Protein AF-A0A6I2VX28-F1 (afdb_monomer_lite)

Foldseek 3Di:
DQWDQDPVDRVDIDGDPPDDPVNSLVRVVVVQVVCCVPPVDRAADPDQDAPDDPVSRVSRDDVVCPPVNNVVVRVVVCVVVPVDDD

pLDDT: mean 86.37, std 14.24, range [37.5, 98.56]

Structure (mmCIF, N/CA/C/O backbone):
data_AF-A0A6I2VX28-F1
#
_entry.id   AF-A0A6I2VX28-F1
#
loop_
_atom_site.group_PDB
_atom_site.id
_atom_site.type_symbol
_atom_site.label_atom_id
_atom_site.label_alt_id
_atom_site.label_comp_id
_atom_site.label_asym_id
_atom_site.label_entity_id
_atom_site.label_seq_id
_atom_site.pdbx_PDB_ins_code
_atom_site.Cartn_x
_atom_site.Cartn_y
_atom_site.Cartn_z
_atom_site.occupancy
_atom_site.B_iso_or_equiv
_atom_site.auth_seq_id
_atom_site.auth_comp_id
_atom_site.auth_asym_id
_atom_site.auth_atom_id
_atom_site.pdbx_PDB_model_num
ATOM 1 N N . GLY A 1 1 ? 5.723 -7.370 5.175 1.00 88.31 1 GLY A N 1
ATOM 2 C CA . GLY A 1 1 ? 6.551 -7.013 4.012 1.00 88.31 1 GLY A CA 1
ATOM 3 C C . GLY A 1 1 ? 7.527 -5.914 4.371 1.00 88.31 1 GLY A C 1
ATOM 4 O O . GLY A 1 1 ? 7.730 -5.674 5.558 1.00 88.31 1 GLY A O 1
ATOM 5 N N . GLY A 1 2 ? 8.107 -5.246 3.370 1.00 96.75 2 GLY A N 1
ATOM 6 C CA . GLY A 1 2 ? 9.002 -4.090 3.556 1.00 96.75 2 GLY A CA 1
ATOM 7 C C . GLY A 1 2 ? 8.301 -2.731 3.727 1.00 96.75 2 GLY A C 1
ATOM 8 O O . GLY A 1 2 ? 8.977 -1.717 3.891 1.00 96.75 2 GLY A O 1
ATOM 9 N N . ALA A 1 3 ? 6.966 -2.695 3.685 1.00 98.19 3 ALA A N 1
ATOM 10 C CA . ALA A 1 3 ? 6.164 -1.488 3.868 1.00 98.19 3 ALA A CA 1
ATOM 11 C C . ALA A 1 3 ? 5.407 -1.491 5.207 1.00 98.19 3 ALA A C 1
ATOM 13 O O . ALA A 1 3 ? 5.034 -2.552 5.716 1.00 98.19 3 ALA A O 1
ATOM 14 N N . SER A 1 4 ? 5.155 -0.305 5.761 1.00 98.12 4 SER A N 1
ATOM 15 C CA . SER A 1 4 ? 4.355 -0.105 6.974 1.00 98.12 4 SER A CA 1
ATOM 16 C C . SER A 1 4 ? 3.647 1.250 6.970 1.00 98.12 4 SER A C 1
ATOM 18 O O . SER A 1 4 ? 4.036 2.169 6.253 1.00 98.12 4 SER A O 1
ATOM 20 N N . VAL A 1 5 ? 2.612 1.399 7.797 1.00 98.12 5 VAL A N 1
ATOM 21 C CA . VAL A 1 5 ? 2.027 2.717 8.086 1.00 98.12 5 VAL A CA 1
ATOM 22 C C . VAL A 1 5 ? 3.008 3.519 8.943 1.00 98.12 5 VAL A C 1
ATOM 24 O O . VAL A 1 5 ? 3.618 2.978 9.866 1.00 98.12 5 VAL A O 1
ATOM 27 N N . SER A 1 6 ? 3.181 4.803 8.639 1.00 98.00 6 SER A N 1
ATOM 28 C CA . SER A 1 6 ? 4.062 5.684 9.401 1.00 98.00 6 SER A CA 1
ATOM 29 C C . SER A 1 6 ? 3.516 5.954 10.802 1.00 98.00 6 SER A C 1
ATOM 31 O O . SER A 1 6 ? 2.372 6.377 10.966 1.00 98.00 6 SER A O 1
ATOM 33 N N . GLU A 1 7 ? 4.371 5.814 11.815 1.00 96.81 7 GLU A N 1
ATOM 34 C CA . GLU A 1 7 ? 4.030 6.116 13.214 1.00 96.81 7 GLU A CA 1
ATOM 35 C C . GLU A 1 7 ? 3.766 7.610 13.454 1.00 96.81 7 GLU A C 1
ATOM 37 O O . GLU A 1 7 ? 3.066 7.983 14.393 1.00 96.81 7 GLU A O 1
ATOM 42 N N . LYS A 1 8 ? 4.307 8.483 12.596 1.00 97.25 8 LYS A N 1
ATOM 43 C CA . LYS A 1 8 ? 4.139 9.936 12.715 1.00 97.25 8 LYS A CA 1
ATOM 44 C C . LYS A 1 8 ? 2.837 10.427 12.084 1.00 97.25 8 LYS A C 1
ATOM 46 O O . LYS A 1 8 ? 2.260 11.400 12.565 1.00 97.25 8 LYS A O 1
ATOM 51 N N . HIS A 1 9 ? 2.409 9.809 10.983 1.00 97.19 9 HIS A N 1
ATOM 52 C CA . HIS A 1 9 ? 1.208 10.213 10.257 1.00 97.19 9 HIS A CA 1
ATOM 53 C C . HIS A 1 9 ? 0.609 9.038 9.475 1.00 97.19 9 HIS A C 1
ATOM 55 O O . HIS A 1 9 ? 1.146 8.614 8.458 1.00 97.19 9 HIS A O 1
ATOM 61 N N . ALA A 1 10 ? -0.579 8.591 9.886 1.00 95.19 10 ALA A N 1
ATOM 62 C CA . ALA A 1 10 ? -1.196 7.361 9.381 1.00 95.19 10 ALA A CA 1
ATOM 63 C C . ALA A 1 10 ? -1.575 7.354 7.882 1.00 95.19 10 ALA A C 1
ATOM 65 O O . ALA A 1 10 ? -1.779 6.288 7.316 1.00 95.19 10 ALA A O 1
ATOM 66 N N . ASN A 1 11 ? -1.640 8.517 7.223 1.00 94.50 11 ASN A N 1
ATOM 67 C CA . ASN A 1 11 ? -1.898 8.604 5.781 1.00 94.50 11 ASN A CA 1
ATOM 68 C C . ASN A 1 11 ? -0.667 8.234 4.942 1.00 94.50 11 ASN A C 1
ATOM 70 O O . ASN A 1 11 ? -0.784 8.069 3.732 1.00 94.50 11 ASN A O 1
ATOM 74 N N . PHE A 1 12 ? 0.511 8.125 5.559 1.00 96.88 12 PHE A N 1
ATOM 75 C CA . PHE A 1 12 ? 1.731 7.733 4.870 1.00 96.88 12 PHE A CA 1
ATOM 76 C C . PHE A 1 12 ? 1.982 6.243 5.060 1.00 96.88 12 PHE A C 1
ATOM 78 O O . PHE A 1 12 ? 2.172 5.774 6.184 1.00 96.88 12 PHE A O 1
ATOM 85 N N . ILE A 1 13 ? 2.053 5.518 3.945 1.00 97.62 13 ILE A N 1
ATOM 86 C CA . ILE A 1 13 ? 2.678 4.199 3.889 1.00 97.62 13 ILE A CA 1
ATOM 87 C C . ILE A 1 13 ? 4.133 4.416 3.486 1.00 97.62 13 ILE A C 1
ATOM 89 O O . ILE A 1 13 ? 4.422 5.006 2.446 1.00 97.62 13 ILE A O 1
ATOM 93 N N . GLN A 1 14 ? 5.048 3.975 4.337 1.00 97.19 14 GLN A N 1
ATOM 94 C CA . GLN A 1 14 ? 6.486 4.073 4.136 1.00 97.19 14 GLN A CA 1
ATOM 95 C C . GLN A 1 14 ? 7.046 2.711 3.736 1.00 97.19 14 GLN A C 1
ATOM 97 O O . GLN A 1 14 ? 6.634 1.677 4.255 1.00 97.19 14 GLN A O 1
ATOM 102 N N . ALA A 1 15 ? 7.994 2.731 2.812 1.00 97.56 15 ALA A N 1
ATOM 103 C CA . ALA A 1 15 ? 8.663 1.566 2.262 1.00 97.56 15 ALA A CA 1
ATOM 104 C C . ALA A 1 15 ? 10.148 1.628 2.631 1.00 97.56 15 ALA A C 1
ATOM 106 O O . ALA A 1 15 ? 10.771 2.685 2.510 1.00 97.56 15 ALA A O 1
ATOM 107 N N . ASN A 1 16 ? 10.713 0.516 3.100 1.00 96.62 16 ASN A N 1
ATOM 108 C CA . ASN A 1 16 ? 12.159 0.393 3.268 1.00 96.62 16 ASN A CA 1
ATOM 109 C C . ASN A 1 16 ? 12.857 0.103 1.922 1.00 96.62 16 ASN A C 1
ATOM 111 O O . ASN A 1 16 ? 12.206 -0.057 0.891 1.00 96.62 16 ASN A O 1
ATOM 115 N N . GLU A 1 17 ? 14.188 0.018 1.934 1.00 96.06 17 GLU A N 1
ATOM 116 C CA . GLU A 1 17 ? 15.019 -0.171 0.731 1.00 96.06 17 GLU A CA 1
ATOM 117 C C . GLU A 1 17 ? 14.729 -1.451 -0.075 1.00 96.06 17 GLU A C 1
ATOM 119 O O . GLU A 1 17 ? 15.092 -1.541 -1.246 1.00 96.06 17 GLU A O 1
ATOM 124 N N . HIS A 1 18 ? 14.073 -2.439 0.534 1.00 95.62 18 HIS A N 1
ATOM 125 C CA . HIS A 1 18 ? 13.756 -3.726 -0.086 1.00 95.62 18 HIS A CA 1
ATOM 126 C C . HIS A 1 18 ? 12.252 -3.935 -0.279 1.00 95.62 18 HIS A C 1
ATOM 128 O O . HIS A 1 18 ? 11.823 -5.028 -0.650 1.00 95.62 18 HIS A O 1
ATOM 134 N N . ALA A 1 19 ? 11.441 -2.914 -0.007 1.00 97.31 19 ALA A N 1
ATOM 135 C CA . ALA A 1 19 ? 10.004 -3.004 -0.157 1.00 97.31 19 ALA A CA 1
ATOM 136 C C . ALA A 1 19 ? 9.615 -3.077 -1.633 1.00 97.31 19 ALA A C 1
ATOM 138 O O . ALA A 1 19 ? 10.117 -2.337 -2.480 1.00 97.31 19 ALA A O 1
ATOM 139 N N . THR A 1 20 ? 8.661 -3.947 -1.925 1.00 97.38 20 THR A N 1
ATOM 140 C CA . THR A 1 20 ? 8.061 -4.066 -3.250 1.00 97.38 20 THR A CA 1
ATOM 141 C C . THR A 1 20 ? 6.776 -3.246 -3.337 1.00 97.38 20 THR A C 1
ATOM 143 O O . THR A 1 20 ? 6.134 -2.943 -2.330 1.00 97.38 20 THR A O 1
ATOM 146 N N . ALA A 1 21 ? 6.330 -2.940 -4.557 1.00 96.12 21 ALA A N 1
ATOM 147 C CA . ALA A 1 21 ? 5.015 -2.333 -4.759 1.00 96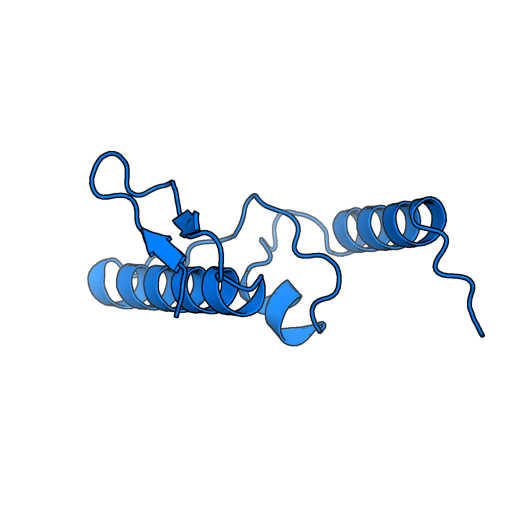.12 21 ALA A CA 1
ATOM 148 C C . ALA A 1 21 ? 3.880 -3.240 -4.225 1.00 96.12 21 ALA A C 1
ATOM 150 O O . ALA A 1 21 ? 2.869 -2.746 -3.729 1.00 96.12 21 ALA A O 1
ATOM 151 N N . ALA A 1 22 ? 4.076 -4.566 -4.250 1.00 96.31 22 ALA A N 1
ATOM 152 C CA . ALA A 1 22 ? 3.149 -5.530 -3.661 1.00 96.31 22 ALA A CA 1
ATOM 153 C C . ALA A 1 22 ? 3.056 -5.399 -2.130 1.00 96.31 22 ALA A C 1
ATOM 155 O O . ALA A 1 22 ? 1.962 -5.514 -1.581 1.00 96.31 22 ALA A O 1
ATOM 156 N N . ASP A 1 23 ? 4.164 -5.097 -1.442 1.00 97.81 23 ASP A N 1
ATOM 157 C CA . ASP A 1 23 ? 4.144 -4.838 0.004 1.00 97.81 23 ASP A CA 1
ATOM 158 C C . ASP A 1 23 ? 3.306 -3.602 0.345 1.00 97.81 23 ASP A C 1
ATOM 160 O O . ASP A 1 23 ? 2.558 -3.615 1.320 1.00 97.81 23 ASP A O 1
ATOM 164 N N . VAL A 1 24 ? 3.406 -2.543 -0.463 1.00 97.25 24 VAL A N 1
ATOM 165 C CA . VAL A 1 24 ? 2.613 -1.318 -0.276 1.00 97.25 24 VAL A CA 1
ATOM 166 C C . VAL A 1 24 ? 1.124 -1.617 -0.437 1.00 97.25 24 VAL A C 1
ATOM 168 O O . VAL A 1 24 ? 0.336 -1.257 0.435 1.00 97.25 24 VAL A O 1
ATOM 171 N N . VAL A 1 25 ? 0.736 -2.329 -1.500 1.00 96.94 25 VAL A N 1
ATOM 172 C CA . VAL A 1 25 ? -0.666 -2.715 -1.739 1.00 96.94 25 VAL A CA 1
ATOM 173 C C . VAL A 1 25 ? -1.206 -3.625 -0.634 1.00 96.94 25 VAL A C 1
ATOM 175 O O . 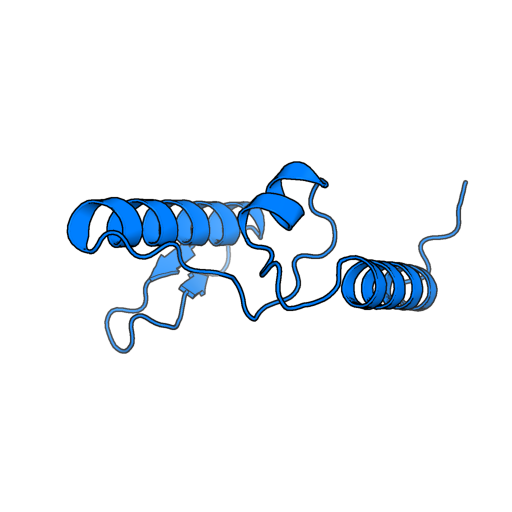VAL A 1 25 ? -2.356 -3.464 -0.228 1.00 96.94 25 VAL A O 1
ATOM 178 N N . ALA A 1 26 ? -0.389 -4.537 -0.101 1.00 97.50 26 ALA A N 1
ATOM 179 C CA . ALA A 1 26 ? -0.786 -5.367 1.034 1.00 97.50 26 ALA A CA 1
ATOM 180 C C . ALA A 1 26 ? -1.122 -4.508 2.265 1.00 97.50 26 ALA A C 1
ATOM 182 O O . ALA A 1 26 ? -2.194 -4.664 2.846 1.00 97.50 26 ALA A O 1
ATOM 183 N N . VAL A 1 27 ? -0.272 -3.527 2.601 1.00 98.06 27 VAL A N 1
ATOM 184 C CA . VAL A 1 27 ? -0.548 -2.586 3.702 1.00 98.06 27 VAL A CA 1
ATOM 185 C C . VAL A 1 27 ? -1.798 -1.744 3.423 1.00 98.06 27 VAL A C 1
ATOM 187 O O . VAL A 1 27 ? -2.600 -1.534 4.330 1.00 98.06 27 VAL A O 1
ATOM 190 N N . MET A 1 28 ? -2.008 -1.286 2.183 1.00 97.56 28 MET A N 1
ATOM 191 C CA . MET A 1 28 ? -3.234 -0.568 1.802 1.00 97.56 28 MET A CA 1
ATOM 192 C C . MET A 1 28 ? -4.490 -1.415 2.043 1.00 97.56 28 MET A C 1
ATOM 194 O O . MET A 1 28 ? -5.476 -0.907 2.579 1.00 97.56 28 MET A O 1
ATOM 198 N N . GLY A 1 29 ? -4.448 -2.698 1.670 1.00 97.25 29 GLY A N 1
ATOM 199 C CA . GLY A 1 29 ? -5.538 -3.650 1.886 1.00 97.25 29 GLY A CA 1
ATOM 200 C C . GLY A 1 29 ? -5.827 -3.870 3.368 1.00 97.25 29 GLY A C 1
ATOM 201 O O . GLY A 1 29 ? -6.979 -3.757 3.787 1.00 97.25 29 GLY A O 1
ATOM 202 N N . ASP A 1 30 ? -4.785 -4.087 4.171 1.00 98.06 30 ASP A N 1
ATOM 203 C CA . ASP A 1 30 ? -4.912 -4.276 5.620 1.00 98.06 30 ASP A CA 1
ATOM 204 C C . ASP A 1 30 ? -5.524 -3.043 6.301 1.00 98.06 30 ASP A C 1
ATOM 206 O O . ASP A 1 30 ? -6.427 -3.162 7.134 1.00 98.06 30 ASP A O 1
ATOM 210 N N . VAL A 1 31 ? -5.081 -1.839 5.920 1.00 97.94 31 VAL A N 1
ATOM 211 C CA . VAL A 1 31 ? -5.628 -0.578 6.443 1.00 97.94 31 VAL A CA 1
ATOM 212 C C . VAL A 1 31 ? -7.092 -0.406 6.042 1.00 97.94 31 VAL A C 1
ATOM 214 O O . VAL A 1 31 ? -7.923 -0.100 6.899 1.00 97.94 31 VAL A O 1
ATOM 217 N N . GLN A 1 32 ? -7.432 -0.625 4.768 1.00 97.69 32 GLN A N 1
ATOM 218 C CA . GLN A 1 32 ? -8.808 -0.532 4.270 1.00 97.69 32 GLN A CA 1
ATOM 219 C C . GLN A 1 32 ? -9.733 -1.490 5.031 1.00 97.69 32 GLN A C 1
ATOM 221 O O . GLN A 1 32 ? -10.779 -1.064 5.528 1.00 97.69 32 GLN A O 1
ATOM 226 N N . GLN A 1 33 ? -9.323 -2.752 5.173 1.00 98.25 33 GLN A N 1
ATOM 227 C CA . GLN A 1 33 ? -10.076 -3.772 5.895 1.00 98.25 33 GLN A CA 1
ATOM 228 C C . GLN A 1 33 ? -10.265 -3.377 7.361 1.00 98.25 33 GLN A C 1
ATOM 230 O O . GLN A 1 33 ? -11.383 -3.416 7.876 1.00 98.25 33 GLN A O 1
ATOM 235 N N . LYS A 1 34 ? -9.201 -2.919 8.031 1.00 98.31 34 LYS A N 1
ATOM 236 C CA . LYS A 1 34 ? -9.277 -2.553 9.446 1.00 98.31 34 LYS A CA 1
ATOM 237 C C . LYS A 1 34 ? -10.183 -1.353 9.695 1.00 98.31 34 LYS A C 1
ATOM 239 O O . LYS A 1 34 ? -10.950 -1.349 10.658 1.00 98.31 34 LYS A O 1
ATOM 244 N N . VAL A 1 35 ? -10.112 -0.338 8.840 1.00 98.19 35 VAL A N 1
ATOM 245 C CA . VAL A 1 35 ? -10.975 0.845 8.950 1.00 98.19 35 VAL A CA 1
ATOM 246 C C . VAL A 1 35 ? -12.431 0.479 8.683 1.00 98.19 35 VAL A C 1
ATOM 248 O O . VAL A 1 35 ? -13.313 0.944 9.409 1.00 98.19 35 VAL A O 1
ATOM 251 N N . PHE A 1 36 ? -12.691 -0.409 7.722 1.00 98.25 36 PHE A N 1
ATOM 252 C CA . PHE A 1 36 ? -14.037 -0.913 7.485 1.00 98.25 36 PHE A CA 1
ATOM 253 C C . PHE A 1 36 ? -14.583 -1.686 8.692 1.00 98.25 36 PHE A C 1
ATOM 255 O O . PHE A 1 36 ? -15.704 -1.429 9.118 1.00 98.25 36 PHE A O 1
ATOM 262 N N . GLU A 1 37 ? -13.792 -2.567 9.302 1.00 98.56 37 GLU A N 1
ATOM 263 C CA . GLU A 1 37 ? -14.212 -3.327 10.488 1.00 98.56 37 GLU A CA 1
ATOM 264 C C . GLU A 1 37 ? -14.521 -2.441 11.698 1.00 98.56 37 GLU A C 1
ATOM 266 O O . GLU A 1 37 ? -15.505 -2.668 12.399 1.00 98.56 37 GLU A O 1
ATOM 271 N N . VAL A 1 38 ? -13.670 -1.448 11.971 1.00 98.56 38 VAL A N 1
ATOM 272 C CA . VAL A 1 38 ? -13.781 -0.622 13.183 1.00 98.56 38 VAL A CA 1
ATOM 273 C C . VAL A 1 38 ? -14.811 0.495 13.013 1.00 98.56 38 VAL A C 1
ATOM 275 O O . VAL A 1 38 ? -15.492 0.854 13.974 1.00 98.56 38 VAL A O 1
ATOM 278 N N . HIS A 1 39 ? -14.932 1.056 11.809 1.00 98.19 39 HIS A N 1
ATOM 279 C CA . HIS A 1 39 ? -15.716 2.271 11.571 1.00 98.19 39 HIS A CA 1
ATOM 280 C C . HIS A 1 39 ? -16.847 2.104 10.550 1.00 98.19 39 HIS A C 1
ATOM 282 O O . HIS A 1 39 ? -17.644 3.024 10.386 1.00 98.19 39 HIS A O 1
ATOM 288 N N . GLY A 1 40 ? -16.928 0.975 9.843 1.00 97.75 40 GLY A N 1
ATOM 289 C CA . GLY A 1 40 ? -17.877 0.778 8.743 1.00 97.75 40 GLY A CA 1
ATOM 290 C C . GLY A 1 40 ? -17.563 1.617 7.500 1.00 97.75 40 GLY A C 1
ATOM 291 O O . GLY A 1 40 ? -18.406 1.741 6.614 1.00 97.75 40 GLY A O 1
ATOM 292 N N . ILE A 1 41 ? -16.370 2.219 7.425 1.00 96.56 41 ILE A N 1
ATOM 293 C CA . ILE A 1 41 ? -15.970 3.119 6.338 1.00 96.56 41 ILE A CA 1
ATOM 294 C C . ILE A 1 41 ? -15.076 2.365 5.357 1.00 96.56 41 ILE A C 1
ATOM 296 O O . ILE A 1 41 ? -14.000 1.896 5.718 1.00 96.56 41 ILE A O 1
ATOM 300 N N . MET A 1 42 ? -15.501 2.285 4.095 1.00 95.31 42 MET A N 1
ATOM 301 C CA . MET A 1 42 ? -14.695 1.707 3.020 1.00 95.31 42 MET A CA 1
ATOM 302 C C . MET A 1 42 ? -13.773 2.774 2.424 1.00 95.31 42 MET A C 1
ATOM 304 O O . MET A 1 42 ? -14.219 3.619 1.645 1.00 95.31 42 MET A O 1
ATOM 308 N N . LEU A 1 43 ? -12.492 2.744 2.794 1.00 95.19 43 LEU A N 1
ATOM 309 C CA . LEU A 1 43 ? -11.495 3.663 2.243 1.00 95.19 43 LEU A CA 1
ATOM 310 C C . LEU A 1 43 ? -11.282 3.419 0.746 1.00 95.19 43 LEU A C 1
ATOM 312 O O . LEU A 1 43 ? -11.235 2.274 0.302 1.00 95.19 43 LEU A O 1
ATOM 316 N N . ARG A 1 44 ? -11.112 4.498 -0.020 1.00 93.25 44 ARG A N 1
ATOM 317 C CA . ARG A 1 44 ? -10.744 4.478 -1.443 1.00 93.25 44 ARG A CA 1
ATOM 318 C C . ARG A 1 44 ? -9.381 5.137 -1.627 1.00 93.25 44 ARG A C 1
ATOM 320 O O . ARG A 1 44 ? -9.014 6.005 -0.837 1.00 93.25 44 ARG A O 1
ATOM 327 N N . SER A 1 45 ? -8.629 4.699 -2.630 1.00 91.25 45 SER A N 1
ATOM 328 C CA . SER A 1 45 ? -7.287 5.214 -2.895 1.00 91.25 45 SER A CA 1
ATOM 329 C C . SER A 1 45 ? -7.343 6.496 -3.719 1.00 91.25 45 SER A C 1
ATOM 331 O O . SER A 1 45 ? -7.998 6.548 -4.755 1.00 91.25 45 SER A O 1
ATOM 333 N N . GLU A 1 46 ? -6.600 7.507 -3.276 1.00 89.50 46 GLU A N 1
ATOM 334 C CA . GLU A 1 46 ? -6.280 8.691 -4.080 1.00 89.50 46 GLU A C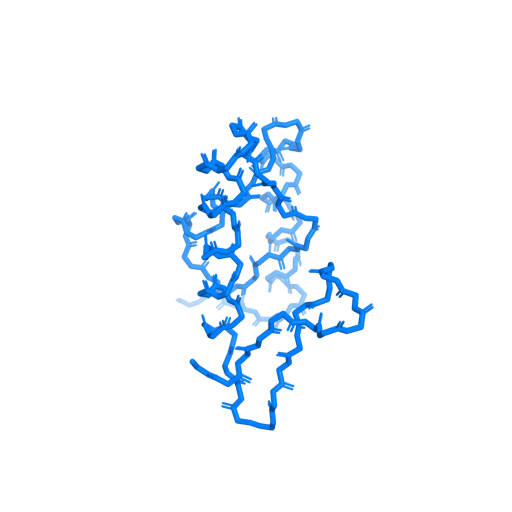A 1
ATOM 335 C C . GLU A 1 46 ? -5.153 8.400 -5.082 1.00 89.50 46 GLU A C 1
ATOM 337 O O . GLU A 1 46 ? -5.123 8.957 -6.178 1.00 89.50 46 GLU A O 1
ATOM 342 N N . VAL A 1 47 ? -4.226 7.503 -4.726 1.00 87.81 47 VAL A N 1
ATOM 343 C CA . VAL A 1 47 ? -3.096 7.156 -5.590 1.00 87.81 47 VAL A CA 1
ATOM 344 C C . VAL A 1 47 ? -3.540 6.230 -6.722 1.00 87.81 47 VAL A C 1
ATOM 346 O O . VAL A 1 47 ? -4.370 5.340 -6.525 1.00 87.81 47 VAL A O 1
ATOM 349 N N . ALA A 1 48 ? -2.956 6.423 -7.906 1.00 84.31 48 ALA A N 1
ATOM 350 C CA . ALA A 1 48 ? -3.145 5.542 -9.053 1.00 84.31 48 ALA A CA 1
ATOM 351 C C . ALA A 1 48 ? -2.251 4.296 -8.939 1.00 84.31 48 ALA A C 1
ATOM 353 O O . ALA A 1 48 ? -1.037 4.407 -8.766 1.00 84.31 48 ALA A O 1
ATOM 354 N N . LEU A 1 49 ? -2.843 3.107 -9.080 1.00 87.25 49 LEU A N 1
ATOM 355 C CA . LEU A 1 49 ? -2.118 1.834 -9.091 1.00 87.25 49 LEU A CA 1
ATOM 356 C C . LEU A 1 49 ? -1.846 1.410 -10.539 1.00 87.25 49 LEU A C 1
ATOM 358 O O . LEU A 1 49 ? -2.769 1.063 -11.280 1.00 87.25 49 LEU A O 1
ATOM 362 N N . VAL A 1 50 ? -0.574 1.420 -10.935 1.00 85.75 50 VAL A N 1
ATOM 363 C CA . VAL A 1 50 ? -0.109 1.121 -12.301 1.00 85.75 50 VAL A CA 1
ATOM 364 C C . VAL A 1 50 ? 0.658 -0.200 -12.300 1.00 85.75 50 VAL A C 1
ATOM 366 O O . VAL A 1 50 ? 1.371 -0.491 -11.345 1.00 85.75 50 VAL A O 1
ATOM 369 N N . GLY A 1 51 ? 0.493 -1.016 -13.345 1.00 85.56 51 GLY A N 1
ATOM 370 C CA . GLY A 1 51 ? 1.155 -2.326 -13.459 1.00 85.56 51 GLY A CA 1
ATOM 371 C C . GLY A 1 51 ? 0.556 -3.436 -12.583 1.00 85.56 51 GLY A C 1
ATOM 372 O O . GLY A 1 51 ? 1.040 -4.563 -12.608 1.00 85.56 51 GLY A O 1
ATOM 373 N N . PHE A 1 52 ? -0.508 -3.144 -11.830 1.00 87.69 52 PHE A N 1
ATOM 374 C CA . PHE A 1 52 ? -1.280 -4.137 -11.082 1.00 87.69 52 PHE A CA 1
ATOM 375 C C . PHE A 1 52 ? -2.456 -4.669 -11.898 1.00 87.69 52 PHE A C 1
ATOM 377 O O . PHE A 1 52 ? -3.000 -3.971 -12.765 1.00 87.69 52 PHE A O 1
ATOM 384 N N . ASP A 1 53 ? -2.874 -5.894 -11.571 1.00 87.81 53 ASP A N 1
ATOM 385 C CA . ASP A 1 53 ? -4.051 -6.508 -12.173 1.00 87.81 53 ASP A CA 1
ATOM 386 C C . ASP A 1 53 ? -5.338 -5.707 -11.893 1.00 87.81 53 ASP A C 1
ATOM 388 O O . ASP A 1 53 ? -5.409 -4.874 -10.982 1.00 87.81 53 ASP A O 1
ATOM 392 N N . ALA A 1 54 ? -6.366 -5.953 -12.710 1.00 82.81 54 ALA A N 1
ATOM 393 C CA . ALA A 1 54 ? -7.628 -5.222 -12.637 1.00 82.81 54 ALA A CA 1
ATOM 394 C C . ALA A 1 54 ? -8.319 -5.362 -11.273 1.00 82.81 54 ALA A C 1
ATOM 396 O O . ALA A 1 54 ? -8.909 -4.400 -10.795 1.00 82.81 54 ALA A O 1
ATOM 397 N N . ARG A 1 55 ? -8.186 -6.512 -10.600 1.00 89.12 55 ARG A N 1
ATOM 398 C CA . ARG A 1 55 ? -8.858 -6.769 -9.317 1.00 89.12 55 ARG A CA 1
ATOM 399 C C . ARG A 1 55 ? -8.309 -5.857 -8.227 1.00 89.12 55 ARG A C 1
ATOM 401 O O . ARG A 1 55 ? -9.079 -5.277 -7.466 1.00 89.12 55 ARG A O 1
ATOM 408 N N . ILE A 1 56 ? -6.983 -5.710 -8.172 1.00 88.31 56 ILE A N 1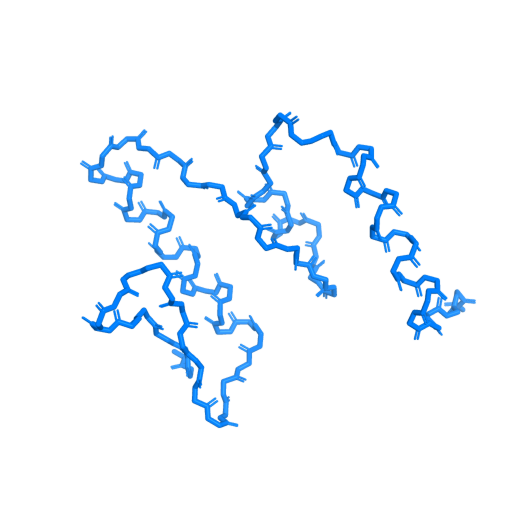
ATOM 409 C CA . ILE A 1 56 ? -6.321 -4.802 -7.228 1.00 88.31 56 ILE A CA 1
ATOM 410 C C . ILE A 1 56 ? -6.723 -3.355 -7.525 1.00 88.31 56 ILE A C 1
ATOM 412 O O . ILE A 1 56 ? -7.056 -2.609 -6.608 1.00 88.31 56 ILE A O 1
ATOM 416 N N . ALA A 1 57 ? -6.732 -2.952 -8.796 1.00 85.44 57 ALA A N 1
ATOM 417 C CA . ALA A 1 57 ? -7.134 -1.599 -9.170 1.00 85.44 57 ALA A CA 1
ATOM 418 C C . ALA A 1 57 ? -8.596 -1.298 -8.782 1.00 85.44 57 ALA A C 1
ATOM 420 O O . ALA A 1 57 ? -8.883 -0.255 -8.195 1.00 85.44 57 ALA A O 1
ATOM 421 N N . GLU A 1 58 ? -9.509 -2.232 -9.048 1.00 86.94 58 GLU A N 1
ATOM 422 C CA . GLU A 1 58 ? -10.934 -2.108 -8.735 1.00 86.94 58 GLU A CA 1
ATOM 423 C C . GLU A 1 58 ? -11.199 -2.045 -7.226 1.00 86.94 58 GLU A C 1
ATOM 425 O O . GLU A 1 58 ? -12.001 -1.216 -6.789 1.00 86.94 58 GLU A O 1
ATOM 430 N N . GLN A 1 59 ? -10.499 -2.846 -6.413 1.00 91.31 59 GLN A N 1
ATOM 431 C CA . GLN A 1 59 ? -10.659 -2.869 -4.951 1.00 91.31 59 GLN A CA 1
ATOM 432 C C . GLN A 1 59 ? -10.528 -1.472 -4.320 1.00 91.31 59 GLN A C 1
ATOM 434 O O . GLN A 1 59 ? -11.290 -1.103 -3.415 1.00 91.31 59 GLN A O 1
ATOM 439 N N . PHE A 1 60 ? -9.560 -0.690 -4.793 1.00 90.94 60 PHE A N 1
ATOM 440 C CA . PHE A 1 60 ? -9.250 0.624 -4.238 1.00 90.94 60 PHE A CA 1
ATOM 441 C C . PHE A 1 60 ? -9.903 1.784 -4.998 1.00 90.94 60 PHE A C 1
ATOM 443 O O . PHE A 1 60 ? -9.803 2.925 -4.544 1.00 90.94 60 PHE A O 1
ATOM 450 N N . SER A 1 61 ? -10.591 1.509 -6.107 1.00 85.94 61 SER A N 1
ATOM 451 C CA . SER A 1 61 ? -11.233 2.527 -6.942 1.00 85.94 61 SER A CA 1
ATOM 452 C C . SER A 1 61 ? -12.396 3.233 -6.234 1.00 85.94 61 SER A C 1
ATOM 454 O O . SER A 1 61 ? -13.173 2.619 -5.497 1.00 85.94 61 SER A O 1
ATOM 456 N N . ASP A 1 62 ? -12.530 4.543 -6.457 1.00 83.88 62 ASP A N 1
ATOM 457 C CA . ASP A 1 62 ? -13.698 5.308 -6.019 1.00 83.88 62 ASP A CA 1
ATOM 458 C C . ASP A 1 62 ? -14.749 5.328 -7.141 1.00 83.88 62 ASP A C 1
ATOM 460 O O . ASP A 1 62 ? -14.434 5.777 -8.240 1.00 83.88 62 ASP A O 1
ATOM 464 N N . PRO A 1 63 ? -16.004 4.909 -6.895 1.00 76.06 63 PRO A N 1
ATOM 465 C CA . PRO A 1 63 ? -17.051 4.890 -7.920 1.00 76.06 63 PRO A CA 1
ATOM 466 C C . PRO A 1 63 ? -17.442 6.283 -8.441 1.00 76.06 63 PRO A C 1
ATOM 468 O O . PRO A 1 63 ? -18.101 6.385 -9.474 1.00 76.06 63 PRO A O 1
ATOM 471 N N . ARG A 1 64 ? -17.080 7.358 -7.730 1.00 74.44 64 ARG A N 1
ATOM 472 C CA . ARG A 1 64 ? -17.287 8.746 -8.174 1.00 74.44 64 ARG A CA 1
ATOM 473 C C . ARG A 1 64 ? -16.229 9.197 -9.175 1.00 74.44 64 ARG A C 1
ATOM 475 O O . ARG A 1 64 ? -16.460 10.171 -9.881 1.00 74.44 64 ARG A O 1
ATOM 482 N N . HIS A 1 65 ? -15.088 8.516 -9.221 1.00 67.88 65 HIS A N 1
ATOM 483 C CA . HIS A 1 65 ? -14.073 8.718 -10.241 1.00 67.88 65 HIS A CA 1
ATOM 484 C C . HIS A 1 65 ? -14.435 7.765 -11.371 1.00 67.88 65 HIS A C 1
ATOM 486 O O . HIS A 1 65 ? -14.505 6.552 -11.167 1.00 67.88 65 HIS A O 1
ATOM 492 N N . SER A 1 66 ? -14.781 8.297 -12.540 1.00 59.56 66 SER A N 1
ATOM 493 C CA . SER A 1 66 ? -15.322 7.440 -13.587 1.00 59.56 66 SER A CA 1
ATOM 494 C C . SER A 1 66 ? -14.270 6.407 -14.005 1.00 59.56 66 SER A C 1
ATOM 496 O O . SER A 1 66 ? -13.095 6.729 -14.195 1.00 59.56 66 SER A O 1
ATOM 498 N N . ALA A 1 67 ? -14.693 5.150 -14.174 1.00 60.78 67 ALA A N 1
ATOM 499 C CA . ALA A 1 67 ? -13.824 4.117 -14.734 1.00 60.78 67 ALA A CA 1
ATOM 500 C C . ALA A 1 67 ? -13.258 4.558 -16.097 1.00 60.78 67 ALA A C 1
ATOM 502 O O . ALA A 1 67 ? -12.147 4.187 -16.436 1.00 60.78 67 ALA A O 1
ATOM 503 N N . LEU A 1 68 ? -13.987 5.406 -16.837 1.00 61.44 68 LEU A N 1
ATOM 504 C CA . LEU A 1 68 ? -13.536 6.035 -18.079 1.00 61.44 68 LEU A CA 1
ATOM 505 C C . LEU A 1 68 ? -12.313 6.937 -17.869 1.00 61.44 68 LEU A C 1
ATOM 507 O O . LEU A 1 68 ? -11.303 6.707 -18.517 1.00 61.44 68 LEU A O 1
ATOM 511 N N . GLU A 1 69 ? -12.345 7.889 -16.932 1.00 66.44 69 GLU A N 1
ATOM 512 C CA . GLU A 1 69 ? -11.194 8.767 -16.660 1.00 66.44 69 GLU A CA 1
ATOM 513 C C . GLU A 1 69 ? -9.974 7.979 -16.173 1.00 66.44 69 GLU A C 1
ATOM 515 O O . GLU A 1 69 ? -8.847 8.272 -16.572 1.00 66.44 69 GLU A O 1
ATOM 520 N N . GLN A 1 70 ? -10.179 6.956 -15.335 1.00 65.31 70 GLN A N 1
ATOM 521 C CA . GLN A 1 70 ? -9.077 6.102 -14.890 1.00 65.31 70 GLN A CA 1
ATOM 522 C C . GLN A 1 70 ? -8.542 5.206 -16.011 1.00 65.31 70 GLN A C 1
ATOM 524 O O . GLN A 1 70 ? -7.328 5.038 -16.116 1.00 65.31 70 GLN A O 1
ATOM 529 N N . ASN A 1 71 ? -9.408 4.657 -16.865 1.00 65.31 71 ASN A N 1
ATOM 530 C CA . ASN A 1 71 ? -9.007 3.857 -18.022 1.00 65.31 71 ASN A CA 1
ATOM 531 C C . ASN A 1 71 ? -8.261 4.708 -19.053 1.00 65.31 71 ASN A C 1
ATOM 533 O O . ASN A 1 71 ? -7.215 4.279 -19.537 1.00 65.31 71 ASN A O 1
ATOM 537 N N . ASP A 1 72 ? -8.732 5.924 -19.324 1.00 70.94 72 ASP A N 1
ATOM 538 C CA . ASP A 1 72 ? -8.086 6.877 -20.226 1.00 70.94 72 ASP A CA 1
ATOM 539 C C . ASP A 1 72 ? -6.723 7.305 -19.676 1.00 70.94 72 ASP A C 1
ATOM 541 O O . ASP A 1 72 ? -5.729 7.291 -20.404 1.00 70.94 72 ASP A O 1
ATOM 545 N N . ALA A 1 73 ? -6.634 7.608 -18.377 1.00 71.50 73 ALA A N 1
ATOM 546 C CA . ALA A 1 73 ? -5.369 7.932 -17.723 1.00 71.50 73 ALA A CA 1
ATOM 547 C C . ALA A 1 73 ? -4.391 6.744 -17.734 1.00 71.50 73 ALA A C 1
ATOM 549 O O . ALA A 1 73 ? -3.206 6.932 -18.015 1.00 71.50 73 ALA A O 1
ATOM 550 N N . ARG A 1 74 ? -4.870 5.516 -17.483 1.00 68.50 74 ARG A N 1
ATOM 551 C CA . ARG A 1 74 ? -4.061 4.285 -17.556 1.00 68.50 74 ARG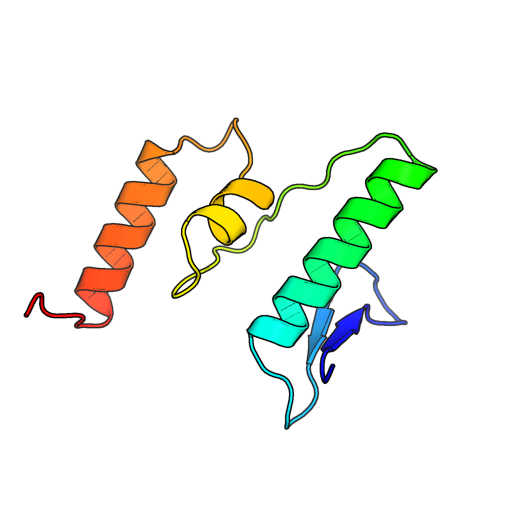 A CA 1
ATOM 552 C C . ARG A 1 74 ? -3.561 4.024 -18.976 1.00 68.50 74 ARG A C 1
ATOM 554 O O . ARG A 1 74 ? -2.374 3.759 -19.144 1.00 68.50 74 ARG A O 1
ATOM 561 N N . ALA A 1 75 ? -4.425 4.137 -19.985 1.00 70.81 75 ALA A N 1
ATOM 5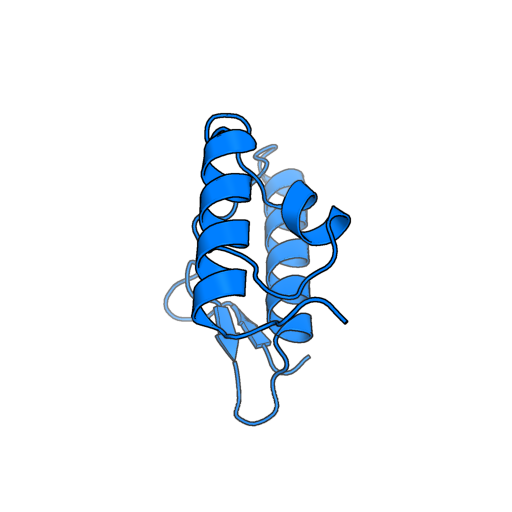62 C CA . ALA A 1 75 ? -4.061 3.960 -21.391 1.00 70.81 75 ALA A CA 1
ATOM 563 C C . ALA A 1 75 ? -3.062 5.029 -21.854 1.00 70.81 75 ALA A C 1
ATOM 565 O O . ALA A 1 75 ? -2.078 4.726 -22.529 1.00 70.81 75 ALA A O 1
ATOM 566 N N . HIS A 1 76 ? -3.270 6.282 -21.444 1.00 77.25 76 HIS A N 1
ATOM 567 C CA . HIS A 1 76 ? -2.360 7.379 -21.753 1.00 77.25 76 HIS A CA 1
ATOM 568 C C . HIS A 1 76 ? -0.988 7.186 -21.098 1.00 77.25 76 HIS A C 1
ATOM 570 O O . HIS A 1 76 ? 0.038 7.395 -21.744 1.00 77.25 76 HIS A O 1
ATOM 576 N N . LEU A 1 77 ? -0.957 6.747 -19.837 1.00 72.19 77 LEU A N 1
ATOM 577 C CA . LEU A 1 77 ? 0.287 6.465 -19.129 1.00 72.19 77 LEU A CA 1
ATOM 578 C C . LEU A 1 77 ? 1.029 5.268 -19.731 1.00 72.19 77 LEU A C 1
ATOM 580 O O . LEU A 1 77 ? 2.231 5.365 -19.946 1.00 72.19 77 LEU A O 1
ATOM 584 N N . SER A 1 78 ? 0.329 4.180 -20.059 1.00 69.56 78 SER A N 1
ATOM 585 C CA . SER A 1 78 ? 0.913 3.013 -20.739 1.00 69.56 78 SER A CA 1
ATOM 586 C C . SER A 1 78 ? 1.567 3.411 -22.070 1.00 69.56 78 SER A C 1
ATOM 588 O O . SER A 1 78 ? 2.727 3.084 -22.317 1.00 69.56 78 SER A O 1
ATOM 590 N N . LYS A 1 79 ? 0.896 4.262 -22.858 1.00 78.12 79 LYS A N 1
ATOM 591 C CA . LYS A 1 79 ? 1.455 4.831 -24.092 1.00 78.12 79 LYS A CA 1
ATOM 592 C C . LYS A 1 79 ? 2.699 5.698 -23.856 1.00 78.12 79 LYS A C 1
ATOM 594 O O . LYS A 1 79 ? 3.614 5.678 -24.675 1.00 78.12 79 LYS A O 1
ATOM 599 N N . LEU A 1 80 ? 2.740 6.473 -22.768 1.00 78.69 80 LEU A N 1
ATOM 600 C CA . LEU A 1 80 ? 3.900 7.300 -22.401 1.00 78.69 80 LEU A CA 1
ATOM 601 C C . LEU A 1 80 ? 5.086 6.472 -21.894 1.00 78.69 80 LEU A C 1
ATOM 603 O O . LEU A 1 80 ? 6.230 6.848 -22.138 1.00 78.69 80 LEU A O 1
ATOM 607 N N . LEU A 1 81 ? 4.817 5.369 -21.193 1.00 77.50 81 LEU A N 1
ATOM 608 C CA . LEU A 1 81 ? 5.837 4.457 -20.669 1.00 77.50 81 LEU A CA 1
ATOM 609 C C . LEU A 1 81 ? 6.438 3.548 -21.750 1.00 77.50 81 LEU A C 1
ATOM 611 O O . LEU A 1 81 ? 7.442 2.890 -21.489 1.00 77.50 81 LEU A O 1
ATOM 615 N N . GLY A 1 82 ? 5.890 3.570 -22.969 1.00 69.00 82 GLY A N 1
ATOM 616 C CA . GLY A 1 82 ? 6.427 2.818 -24.097 1.00 69.00 82 GLY A CA 1
ATOM 617 C C . GLY A 1 82 ? 6.126 1.325 -24.026 1.00 69.00 82 GLY A C 1
ATOM 618 O O . GLY A 1 82 ? 6.850 0.553 -24.650 1.00 69.00 82 GLY A O 1
ATOM 619 N N . ASP A 1 83 ? 5.069 0.928 -23.310 1.00 57.25 83 ASP A N 1
ATOM 620 C CA . ASP A 1 83 ? 4.500 -0.410 -23.457 1.00 57.25 83 ASP A CA 1
ATOM 621 C C . ASP A 1 83 ? 3.870 -0.481 -24.853 1.00 57.25 83 ASP A C 1
ATOM 623 O O . ASP A 1 83 ? 2.740 -0.057 -25.102 1.00 57.25 83 ASP A O 1
ATOM 627 N N . ILE A 1 84 ? 4.700 -0.904 -25.801 1.00 50.25 84 ILE A N 1
ATOM 628 C CA . ILE A 1 84 ? 4.320 -1.277 -27.152 1.00 50.25 84 ILE A CA 1
ATOM 629 C C . ILE A 1 84 ? 3.597 -2.612 -27.012 1.00 50.25 84 ILE A C 1
ATOM 631 O O . ILE A 1 84 ? 4.172 -3.565 -26.491 1.00 50.25 84 ILE A O 1
ATOM 635 N N . ASP A 1 85 ? 2.344 -2.655 -27.462 1.00 44.31 85 ASP A N 1
ATOM 636 C CA . ASP A 1 85 ? 1.675 -3.901 -27.822 1.00 44.31 85 ASP A CA 1
ATOM 637 C C . ASP A 1 85 ? 2.627 -4.750 -28.693 1.00 44.31 85 ASP A C 1
ATOM 639 O O . ASP A 1 85 ? 2.883 -4.406 -29.850 1.00 44.31 85 ASP A O 1
ATOM 643 N N . GLU A 1 86 ? 3.131 -5.854 -28.141 1.00 37.50 86 GLU A N 1
ATOM 644 C CA . GLU A 1 86 ? 3.391 -7.093 -28.887 1.00 37.50 86 GLU A CA 1
ATOM 645 C C . GLU A 1 86 ? 2.479 -8.200 -28.353 1.00 37.50 86 GLU A C 1
ATOM 647 O O . GLU A 1 86 ? 2.445 -8.409 -27.117 1.00 37.50 86 GLU A O 1
#

Secondary structure (DSSP, 8-state):
--EEE-SS-TT-EEE-TT--HHHHHHHHHHHHHHHHHHHS-----SS---SS-HHHHHHH--TTS-HHHHHHHHHHHHHHHT----

Sequence (86 aa):
GGASVSEKHANFIQANEHATAADVVAVMGDVQQKVFEVHGIMLRSEVALVGFDARIAEQFSDPRHSALEQNDARAHLSKLLGDIDE

Radius of gyration: 14.6 Å; chains: 1; bounding box: 33×17×42 Å